Protein AF-A0A5N7CQG1-F1 (afdb_monomer_lite)

Foldseek 3Di:
DDDPPPPDPPPADWDWDDQPPDIDIDHPVVVVVVNVVSVVVVVVVVVVVVVVVVVVVLVLLLLQLLLLLLLLCCVPVVDHDPVSVVSNVVNPDDDQWAQLLSNLVCVPPVVDDPQVSSCQQQVDGSVCPPPVDDPVVSRVLSGVSNRQSSDPDNPDDPVSVVVVNVVSVVSVVVD

Radius of gyration: 30.08 Å; chains: 1; bounding box: 87×37×78 Å

Sequence (175 aa):
MKRKLSSTLPGEPLQTIHIGADIVVGNDKGLALSQTASEASEILRELRQLREQRENLNRYEKIARERFLLTYKRDKLHNASDNECRMIERANIKVHGGGALADAELYDDYGRRDYDIFKKLYGLNPKDIGKNIRCYDTIDILNQHATHVAADSRDYTPKFEKLLQKFLEKIEAAK

Structure (mmCIF, N/CA/C/O backbone):
data_AF-A0A5N7CQG1-F1
#
_entry.id   AF-A0A5N7CQG1-F1
#
loop_
_atom_site.group_PDB
_atom_site.id
_atom_site.type_symbol
_atom_site.label_atom_id
_atom_site.label_alt_id
_atom_site.label_comp_id
_atom_site.label_asym_id
_atom_site.label_entity_id
_atom_site.label_seq_id
_atom_site.pdbx_PDB_ins_code
_atom_site.Cartn_x
_atom_site.Cartn_y
_atom_site.Cartn_z
_atom_site.occupancy
_atom_site.B_iso_or_equiv
_atom_site.auth_seq_id
_atom_site.auth_comp_id
_atom_site.auth_asym_id
_atom_site.auth_atom_id
_atom_site.pdbx_PDB_model_num
ATOM 1 N N . MET A 1 1 ? -67.920 8.140 58.560 1.00 39.06 1 MET A N 1
ATOM 2 C CA . MET A 1 1 ? -66.894 7.246 57.974 1.00 39.06 1 MET A CA 1
ATOM 3 C C . MET A 1 1 ? -65.963 8.058 57.079 1.00 39.06 1 MET A C 1
ATOM 5 O O . MET A 1 1 ? -66.351 8.404 55.973 1.00 39.06 1 MET A O 1
ATOM 9 N N . LYS A 1 2 ? -64.762 8.416 57.553 1.00 38.03 2 LYS A N 1
ATOM 10 C CA . LYS A 1 2 ? -63.731 9.048 56.713 1.00 38.03 2 LYS A CA 1
ATOM 11 C C . LYS A 1 2 ? -62.852 7.936 56.133 1.00 38.03 2 LYS A C 1
ATOM 13 O O . LYS A 1 2 ? -62.148 7.274 56.890 1.00 38.03 2 LYS A O 1
ATOM 18 N N . ARG A 1 3 ? -62.920 7.6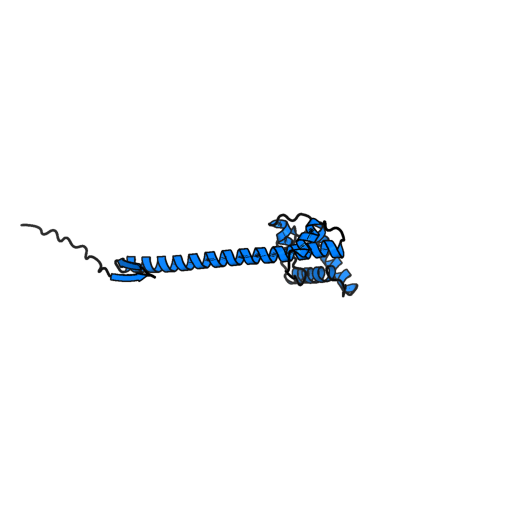93 54.819 1.00 40.59 3 ARG A N 1
ATOM 19 C CA . ARG A 1 3 ? -61.962 6.814 54.128 1.00 40.59 3 ARG A CA 1
ATOM 20 C C . ARG A 1 3 ? -60.620 7.545 54.092 1.00 40.59 3 ARG A C 1
ATOM 22 O O . ARG A 1 3 ? -60.514 8.589 53.455 1.00 40.59 3 ARG A O 1
ATOM 29 N N . LYS A 1 4 ? -59.619 7.024 54.805 1.00 40.78 4 LYS A N 1
ATOM 30 C CA . LYS A 1 4 ? -58.221 7.422 54.613 1.00 40.78 4 LYS A CA 1
ATOM 31 C C . LYS A 1 4 ? -57.813 6.964 53.213 1.00 40.78 4 LYS A C 1
ATOM 33 O O . LYS A 1 4 ? -57.748 5.766 52.956 1.00 40.78 4 LYS A O 1
ATOM 38 N N . LEU A 1 5 ? -57.567 7.918 52.320 1.00 45.41 5 LEU A N 1
ATOM 39 C CA . LEU A 1 5 ? -56.771 7.683 51.122 1.00 45.41 5 LEU A CA 1
ATOM 40 C C . LEU A 1 5 ? -55.357 7.345 51.604 1.00 45.41 5 LEU A C 1
ATOM 42 O O . LEU A 1 5 ? -54.642 8.211 52.100 1.00 45.41 5 LEU A O 1
ATOM 46 N N . SER A 1 6 ? -55.006 6.061 51.544 1.00 46.09 6 SER A N 1
ATOM 47 C CA . SER A 1 6 ? -53.648 5.567 51.761 1.00 46.09 6 SER A CA 1
ATOM 48 C C . SER A 1 6 ? -52.790 6.002 50.578 1.00 46.09 6 SER A C 1
ATOM 50 O O . SER A 1 6 ? -52.642 5.279 49.596 1.00 46.09 6 SER A O 1
ATOM 52 N N . SER A 1 7 ? -52.282 7.226 50.647 1.00 62.28 7 SER A N 1
ATOM 53 C CA . SER A 1 7 ? -51.247 7.734 49.760 1.00 62.28 7 SER A CA 1
ATOM 54 C C . SER A 1 7 ? -49.907 7.127 50.161 1.00 62.28 7 SER A C 1
ATOM 56 O O . SER A 1 7 ? -49.223 7.684 51.012 1.00 62.28 7 SER A O 1
ATOM 58 N N . THR A 1 8 ? -49.536 6.003 49.560 1.00 45.00 8 THR A N 1
ATOM 59 C CA . THR A 1 8 ? -48.137 5.562 49.511 1.00 45.00 8 THR A CA 1
ATOM 60 C C . THR A 1 8 ? -48.015 4.453 48.476 1.00 45.00 8 THR A C 1
ATOM 62 O O . THR A 1 8 ? -48.202 3.276 48.768 1.00 45.00 8 THR A O 1
ATOM 65 N N . LEU A 1 9 ? -47.666 4.823 47.242 1.00 47.97 9 LEU A N 1
ATOM 66 C CA . LEU A 1 9 ? -46.728 3.971 46.516 1.00 47.97 9 LEU A CA 1
ATOM 67 C C . LEU A 1 9 ? -45.467 3.933 47.398 1.00 47.97 9 LEU A C 1
ATOM 69 O O . LEU A 1 9 ? -45.024 5.014 47.801 1.00 47.97 9 LEU A O 1
ATOM 73 N N . PRO A 1 10 ? -44.936 2.762 47.789 1.00 53.91 10 PRO A N 1
ATOM 74 C CA . PRO A 1 10 ? -43.686 2.717 48.532 1.00 53.91 10 PRO A CA 1
ATOM 75 C C . PRO A 1 10 ? -42.636 3.396 47.654 1.00 53.91 10 PRO A C 1
ATOM 77 O O . PRO A 1 10 ? -42.350 2.918 46.559 1.00 53.91 10 PRO A O 1
ATOM 80 N N . GLY A 1 11 ? -42.139 4.558 48.081 1.00 63.19 11 GLY A N 1
ATOM 81 C CA . GLY A 1 11 ? -41.026 5.197 47.396 1.00 63.19 11 GLY A CA 1
ATOM 82 C C . GLY A 1 11 ? -39.832 4.264 47.516 1.00 63.19 11 GLY A C 1
ATOM 83 O O . GLY A 1 11 ? -39.444 3.929 48.636 1.00 63.19 11 GLY A O 1
ATOM 84 N N . GLU A 1 12 ? -39.301 3.793 46.387 1.00 71.00 12 GLU A N 1
ATOM 85 C CA . GLU A 1 12 ? -38.044 3.049 46.392 1.00 71.00 12 GLU A CA 1
ATOM 86 C C . GLU A 1 12 ? -36.979 3.902 47.105 1.00 71.00 12 GLU A C 1
ATOM 88 O O . GLU A 1 12 ? -36.925 5.118 46.879 1.00 71.00 12 GLU A O 1
ATOM 93 N N . PRO A 1 13 ? -36.176 3.307 48.006 1.00 77.81 13 PRO A N 1
ATOM 94 C CA . PRO A 1 13 ? -35.173 4.052 48.745 1.00 77.81 13 PRO A CA 1
ATOM 95 C C . PRO A 1 13 ? -34.187 4.684 47.762 1.00 77.81 13 PRO A C 1
ATOM 97 O O . PRO A 1 13 ? -33.647 4.017 46.881 1.00 77.81 13 PRO A O 1
ATOM 100 N N . LEU A 1 14 ? -33.973 5.990 47.910 1.00 83.06 14 LEU A N 1
ATOM 101 C CA . LEU A 1 14 ? -32.957 6.700 47.149 1.00 83.06 14 LEU A CA 1
ATOM 102 C C . LEU A 1 14 ? -31.590 6.390 47.753 1.00 83.06 14 LEU A C 1
ATOM 104 O O . LEU A 1 14 ? -31.407 6.483 48.968 1.00 83.06 14 LEU A O 1
ATOM 108 N N . GLN A 1 15 ? -30.639 6.052 46.895 1.00 87.31 15 GLN A N 1
ATOM 109 C CA . GLN A 1 15 ? -29.242 5.866 47.256 1.00 87.31 15 GLN A CA 1
ATOM 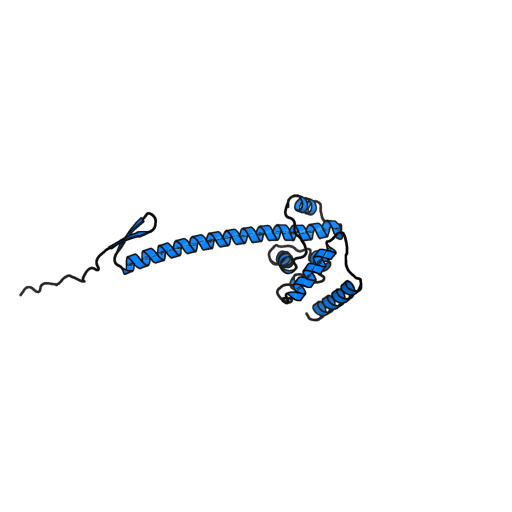110 C C . GLN A 1 15 ? -28.379 6.884 46.518 1.00 87.31 15 GLN A C 1
ATOM 112 O O . GLN A 1 15 ? -28.818 7.520 45.556 1.00 87.31 15 GLN A O 1
ATOM 117 N N . THR A 1 16 ? -27.142 7.017 46.976 1.00 87.88 16 THR A N 1
ATOM 118 C CA . THR A 1 16 ? -26.167 7.950 46.424 1.00 87.88 16 THR A CA 1
ATOM 119 C C . THR A 1 16 ? -24.937 7.180 45.979 1.00 87.88 16 THR A C 1
ATOM 121 O O . THR A 1 16 ? -24.407 6.375 46.743 1.00 87.88 16 THR A O 1
ATOM 124 N N . ILE A 1 17 ? -24.461 7.452 44.768 1.00 87.88 17 ILE A N 1
ATOM 125 C CA . ILE A 1 17 ? -23.213 6.896 44.236 1.00 87.88 17 ILE A CA 1
ATOM 126 C C . ILE A 1 17 ? -22.343 8.008 43.657 1.00 87.88 17 ILE A C 1
ATOM 128 O O . ILE A 1 17 ? -22.832 9.080 43.296 1.00 87.88 17 ILE A O 1
ATOM 132 N N . HIS A 1 18 ? -21.055 7.715 43.521 1.00 88.12 18 HIS A N 1
ATOM 133 C CA . HIS A 1 18 ? -20.116 8.554 42.791 1.00 88.12 18 HIS A CA 1
ATOM 134 C C . HIS A 1 18 ? -19.926 8.010 41.377 1.00 88.12 18 HIS A C 1
ATOM 136 O O . HIS A 1 18 ? -19.702 6.812 41.200 1.00 88.12 18 HIS A O 1
ATOM 142 N N . ILE A 1 19 ? -19.998 8.893 40.385 1.00 84.62 19 ILE A N 1
ATOM 143 C CA . ILE A 1 19 ? -19.689 8.595 38.987 1.00 84.62 19 ILE A CA 1
ATOM 144 C C . ILE A 1 19 ? -18.681 9.642 38.517 1.00 84.62 19 ILE A C 1
ATOM 146 O O . ILE A 1 19 ? -19.023 10.804 38.305 1.00 84.62 19 ILE A O 1
ATOM 150 N N . GLY A 1 20 ? -17.413 9.245 38.407 1.00 81.88 20 GLY A N 1
ATOM 151 C CA . GLY A 1 20 ? -16.323 10.188 38.158 1.00 81.88 20 GLY A CA 1
ATOM 152 C C . GLY A 1 20 ? -16.229 11.240 39.270 1.00 81.88 20 GLY A C 1
ATOM 153 O O . GLY A 1 20 ? -16.031 10.898 40.436 1.00 81.88 20 GLY A O 1
ATOM 154 N N . ALA A 1 21 ? -16.365 12.518 38.906 1.00 86.19 21 ALA A N 1
ATOM 155 C CA . ALA A 1 21 ? -16.375 13.639 39.851 1.00 86.19 21 ALA A CA 1
ATOM 156 C C . ALA A 1 21 ? -17.776 13.975 40.398 1.00 86.19 21 ALA A C 1
ATOM 158 O O . ALA A 1 21 ? -17.886 14.753 41.347 1.00 86.19 21 ALA A O 1
ATOM 159 N N . ASP A 1 22 ? -18.831 13.389 39.828 1.00 88.25 22 ASP A N 1
ATOM 160 C CA . ASP A 1 22 ? -20.212 13.743 40.140 1.00 88.25 22 ASP A CA 1
ATOM 161 C C . ASP A 1 22 ? -20.825 12.806 41.187 1.00 88.25 22 ASP A C 1
ATOM 163 O O . ASP A 1 22 ? -20.490 11.621 41.291 1.00 88.25 22 ASP A O 1
ATOM 167 N N . ILE A 1 23 ? -21.762 13.353 41.965 1.00 90.62 23 ILE A N 1
ATOM 168 C CA . ILE A 1 23 ? -22.585 12.610 42.923 1.00 90.62 23 ILE A CA 1
ATOM 169 C C . ILE A 1 23 ? -23.985 12.475 42.336 1.00 90.62 23 ILE A C 1
ATOM 171 O O . ILE A 1 23 ? -24.654 13.477 42.080 1.00 90.62 23 ILE A O 1
ATOM 175 N N . VAL A 1 24 ? -24.444 11.238 42.158 1.00 88.75 24 VAL A N 1
ATOM 176 C CA . VAL A 1 24 ? -25.762 10.936 41.591 1.00 88.75 24 VAL A CA 1
ATOM 177 C C . VAL A 1 24 ? -26.636 10.282 42.654 1.00 88.75 24 VAL A C 1
ATOM 179 O O . VAL A 1 24 ? -26.197 9.366 43.349 1.00 88.75 24 VAL A O 1
ATOM 182 N N . VAL A 1 25 ? -27.878 10.759 42.775 1.00 90.75 25 VAL A N 1
ATOM 183 C CA . VAL A 1 25 ? -28.879 10.254 43.724 1.00 90.75 25 VAL A CA 1
ATOM 184 C C . VAL A 1 25 ? -30.068 9.696 42.949 1.00 90.75 25 VAL A C 1
ATOM 186 O O . VAL A 1 25 ? -30.605 10.368 42.070 1.00 90.75 25 VAL A O 1
ATOM 189 N N . GLY A 1 26 ? -30.501 8.480 43.271 1.00 89.31 26 GLY A N 1
ATOM 190 C CA . GLY A 1 26 ? -31.579 7.806 42.548 1.00 89.31 26 GLY A CA 1
ATOM 191 C C . GLY A 1 26 ? -31.978 6.481 43.186 1.00 89.31 26 GLY A C 1
ATOM 192 O O . GLY A 1 26 ? -31.365 6.038 44.150 1.00 89.31 26 GLY A O 1
ATOM 193 N N . ASN A 1 27 ? -33.017 5.843 42.652 1.00 90.31 27 ASN A N 1
ATOM 194 C CA . ASN A 1 27 ? -33.312 4.445 42.965 1.00 90.31 27 ASN A CA 1
ATOM 195 C C . ASN A 1 27 ? -32.346 3.510 42.217 1.00 90.31 27 ASN A C 1
ATOM 197 O O . ASN A 1 27 ? -31.686 3.923 41.264 1.00 90.31 27 ASN A O 1
ATOM 201 N N . ASP A 1 28 ? -32.305 2.235 42.596 1.00 86.62 28 ASP A N 1
ATOM 202 C CA . ASP A 1 28 ? -31.348 1.251 42.067 1.00 86.62 28 ASP A CA 1
ATOM 203 C C . ASP A 1 28 ? -31.316 1.200 40.533 1.00 86.62 28 ASP A C 1
ATOM 205 O O . ASP A 1 28 ? -30.249 1.151 39.923 1.00 86.62 28 ASP A O 1
ATOM 209 N N . LYS A 1 29 ? -32.488 1.281 39.889 1.00 87.38 29 LYS A N 1
ATOM 210 C CA . LYS A 1 29 ? -32.599 1.294 38.422 1.00 87.38 29 LYS A CA 1
ATOM 211 C C . LYS A 1 29 ? -32.002 2.557 37.808 1.00 87.38 29 LYS A C 1
ATOM 213 O O . LYS A 1 29 ? -31.276 2.459 36.823 1.00 87.38 29 LYS A O 1
ATOM 218 N N . GLY A 1 30 ? -32.316 3.730 38.358 1.00 87.25 30 GLY A N 1
ATOM 219 C CA . GLY A 1 30 ? -31.780 5.005 37.884 1.00 87.25 30 GLY A CA 1
ATOM 220 C C . GLY A 1 30 ? -30.267 5.088 38.069 1.00 87.25 30 GLY A C 1
ATOM 221 O O . GLY A 1 30 ? -29.564 5.512 37.159 1.00 87.25 30 GLY A O 1
ATOM 222 N N . LEU A 1 31 ? -29.764 4.599 39.203 1.00 89.81 31 LEU A N 1
ATOM 223 C CA . LEU A 1 31 ? -28.336 4.556 39.508 1.00 89.81 31 LEU A CA 1
ATOM 224 C C . LEU A 1 31 ? -27.570 3.607 38.582 1.00 89.81 31 LEU A C 1
ATOM 226 O O . LEU A 1 31 ? -26.545 4.003 38.029 1.00 89.81 31 LEU A O 1
ATOM 230 N N . ALA A 1 32 ? -28.096 2.401 38.346 1.00 88.69 32 ALA A N 1
ATOM 231 C CA . ALA A 1 32 ? -27.519 1.462 37.387 1.00 88.69 32 ALA A CA 1
ATOM 232 C C . ALA A 1 32 ? -27.493 2.051 35.966 1.00 88.69 32 ALA A C 1
ATOM 234 O O . ALA A 1 32 ? -26.478 1.971 35.279 1.00 88.69 32 ALA A O 1
ATOM 235 N N . LEU A 1 33 ? -28.576 2.716 35.544 1.00 91.12 33 LEU A N 1
ATOM 236 C CA . LEU A 1 33 ? -28.626 3.416 34.257 1.00 91.12 33 LEU A CA 1
ATOM 237 C C . LEU A 1 33 ? -27.581 4.534 34.166 1.00 91.12 33 LEU A C 1
ATOM 239 O O . LEU A 1 33 ? -26.919 4.656 33.136 1.00 91.12 33 LEU A O 1
ATOM 243 N N . SER A 1 34 ? -27.405 5.333 35.221 1.00 89.56 34 SER A N 1
ATOM 244 C CA . SER A 1 34 ? -26.387 6.388 35.261 1.00 89.56 34 SER A CA 1
ATOM 245 C C . SER A 1 34 ? -24.966 5.825 35.176 1.00 89.56 34 SER A C 1
ATOM 247 O O . SER A 1 34 ? -24.149 6.377 34.440 1.00 89.56 34 SER A O 1
ATOM 249 N N . GLN A 1 35 ? -24.676 4.711 35.857 1.00 90.25 35 GLN A N 1
ATOM 250 C CA . GLN A 1 35 ? -23.383 4.021 35.755 1.00 90.25 35 GLN A CA 1
ATOM 251 C C . GLN A 1 35 ? -23.134 3.511 34.335 1.00 90.25 35 GLN A C 1
ATOM 253 O O . GLN A 1 35 ? -22.124 3.863 33.730 1.00 90.25 35 GLN A O 1
ATOM 258 N N . THR A 1 36 ? -24.090 2.779 33.755 1.00 93.75 36 THR A N 1
ATOM 259 C CA . THR A 1 36 ? -23.977 2.285 32.374 1.00 93.75 36 THR A CA 1
ATOM 260 C C . THR A 1 36 ? -23.816 3.426 31.367 1.00 93.75 36 THR A C 1
ATOM 262 O O . THR A 1 36 ? -23.048 3.307 30.416 1.00 93.75 36 THR A O 1
ATOM 265 N N . ALA A 1 37 ? -24.510 4.551 31.557 1.00 92.25 37 ALA A N 1
ATOM 266 C CA . ALA A 1 37 ? -24.372 5.716 30.686 1.00 92.25 37 ALA A CA 1
ATOM 267 C C . ALA A 1 37 ? -22.975 6.354 30.787 1.00 92.25 37 ALA A C 1
ATOM 269 O O . ALA A 1 37 ? -22.428 6.801 29.773 1.00 92.25 37 ALA A O 1
ATOM 270 N N . SER A 1 38 ? -22.387 6.369 31.987 1.00 92.62 38 SER A N 1
ATOM 271 C CA . SER A 1 38 ? -21.010 6.820 32.206 1.00 92.62 38 SER A CA 1
ATOM 272 C C . SER A 1 38 ? -20.009 5.916 31.495 1.00 92.62 38 SER A C 1
ATOM 274 O O . SER A 1 38 ? -19.225 6.394 30.676 1.00 92.62 38 SER A O 1
ATOM 276 N N . GLU A 1 39 ? -20.094 4.605 31.722 1.00 94.19 39 GLU A N 1
ATOM 277 C CA . GLU A 1 39 ? -19.238 3.605 31.073 1.00 94.19 39 GLU A CA 1
ATOM 278 C C . GLU A 1 39 ? -19.353 3.674 29.542 1.00 94.19 39 GLU A C 1
ATOM 280 O O . GLU A 1 39 ? -18.351 3.716 28.828 1.00 94.19 39 GLU A O 1
ATOM 285 N N . ALA A 1 40 ? -20.577 3.773 29.012 1.00 96.00 40 ALA A N 1
ATOM 286 C CA . ALA A 1 40 ? -20.802 3.915 27.576 1.00 96.00 40 ALA A CA 1
ATOM 287 C C . ALA A 1 40 ? -20.163 5.195 27.013 1.00 96.00 40 ALA A C 1
ATOM 289 O O . ALA A 1 40 ? -19.631 5.186 25.901 1.00 96.00 40 ALA A O 1
ATOM 290 N N . SER A 1 41 ? -20.186 6.294 27.770 1.00 95.25 41 SER A N 1
ATOM 291 C CA . SER A 1 41 ? -19.568 7.560 27.363 1.00 95.25 41 SER A CA 1
ATOM 292 C C . SER A 1 41 ? -18.042 7.462 27.319 1.00 95.25 41 SER A C 1
ATOM 294 O O . SER A 1 41 ? -17.421 7.967 26.379 1.00 95.25 41 SER A O 1
ATOM 296 N N . GLU A 1 42 ? -17.437 6.767 28.283 1.00 95.19 42 GLU A N 1
ATOM 297 C CA . GLU A 1 42 ? -15.999 6.488 28.299 1.00 95.19 42 GLU A CA 1
ATOM 298 C C . GLU A 1 42 ? -15.582 5.608 27.116 1.00 95.19 42 GLU A C 1
ATOM 300 O O . GLU A 1 42 ? -14.678 5.984 26.366 1.00 95.19 42 GLU A O 1
ATOM 305 N N . ILE A 1 43 ? -16.310 4.516 26.863 1.00 96.69 43 ILE A N 1
ATOM 306 C CA . ILE A 1 43 ? -16.076 3.635 25.708 1.00 96.69 43 ILE A CA 1
ATOM 307 C C . ILE A 1 43 ? -16.184 4.422 24.396 1.00 96.69 43 ILE A C 1
ATOM 309 O O . ILE A 1 43 ? -15.334 4.304 23.512 1.00 96.69 43 ILE A O 1
ATOM 313 N N . LEU A 1 44 ? -17.210 5.266 24.243 1.00 97.06 44 LEU A N 1
ATOM 314 C CA . LEU A 1 44 ? -17.375 6.085 23.040 1.00 97.06 44 LEU A CA 1
ATOM 315 C C . LEU A 1 44 ? -16.221 7.075 22.847 1.00 97.06 44 LEU A C 1
ATOM 317 O O . LEU A 1 44 ? -15.821 7.320 21.704 1.00 97.06 44 LEU A O 1
ATOM 321 N N . ARG A 1 45 ? -15.681 7.645 23.930 1.00 96.56 45 ARG A N 1
ATOM 322 C CA . ARG A 1 45 ? -14.505 8.524 23.876 1.00 96.56 45 ARG A CA 1
ATOM 323 C C . ARG A 1 45 ? -13.283 7.760 23.372 1.00 96.56 45 ARG A C 1
ATOM 325 O O . ARG A 1 45 ? -12.616 8.240 22.456 1.00 96.56 45 ARG A O 1
ATOM 332 N N . GLU A 1 46 ? -13.022 6.574 23.912 1.00 97.31 46 GLU A N 1
ATOM 333 C CA . GLU A 1 46 ? -11.902 5.729 23.481 1.00 97.31 46 GLU A CA 1
ATOM 334 C C . GLU A 1 46 ? -12.037 5.300 22.018 1.00 97.31 46 GLU A C 1
ATOM 336 O O . GLU A 1 46 ? -11.092 5.437 21.240 1.00 97.31 46 GLU A O 1
ATOM 341 N N . LEU A 1 47 ? -13.233 4.888 21.588 1.00 97.00 47 LEU A N 1
ATOM 342 C CA . LEU A 1 47 ? -13.488 4.537 20.189 1.00 97.00 47 LEU A CA 1
ATOM 343 C C . LEU A 1 47 ? -13.228 5.708 19.231 1.00 97.00 47 LEU A C 1
ATOM 345 O O . LEU A 1 47 ? -12.746 5.487 18.119 1.00 97.00 47 LEU A O 1
ATOM 349 N N . ARG A 1 48 ? -13.527 6.952 19.630 1.00 96.81 48 ARG A N 1
ATOM 350 C CA . ARG A 1 48 ? -13.199 8.140 18.820 1.00 96.81 48 ARG A CA 1
ATOM 351 C C . ARG A 1 48 ? -11.691 8.345 18.714 1.00 96.81 48 ARG A C 1
ATOM 353 O O . ARG A 1 48 ? -11.204 8.558 17.607 1.00 96.81 48 ARG A O 1
ATOM 360 N N . GLN A 1 49 ? -10.969 8.226 19.827 1.00 96.19 49 GLN A N 1
ATOM 361 C CA . GLN A 1 49 ? -9.510 8.370 19.850 1.00 96.19 49 GLN A CA 1
ATOM 362 C C . GLN A 1 49 ? -8.828 7.306 18.984 1.00 96.19 49 GLN A C 1
ATOM 364 O O . GLN A 1 49 ? -7.982 7.635 18.156 1.00 96.19 49 GLN A O 1
ATOM 369 N N . LEU A 1 50 ? -9.251 6.044 19.098 1.00 95.31 50 LEU A N 1
ATOM 370 C CA . LEU A 1 50 ? -8.722 4.948 18.283 1.00 95.31 50 LEU A CA 1
ATOM 371 C C . LEU A 1 50 ? -9.006 5.146 16.789 1.00 95.31 50 LEU A C 1
ATOM 373 O O . LEU A 1 50 ? -8.147 4.863 15.954 1.00 95.31 50 LEU A O 1
ATOM 377 N N . ARG A 1 51 ? -10.192 5.657 16.431 1.00 94.88 51 ARG A N 1
ATOM 378 C CA . ARG A 1 51 ? -10.510 5.997 15.035 1.00 94.88 51 ARG A CA 1
ATOM 379 C C . ARG A 1 51 ? -9.585 7.084 14.504 1.00 94.88 51 ARG A C 1
ATOM 381 O O . ARG A 1 51 ? -9.026 6.906 13.431 1.00 94.88 51 ARG A O 1
ATOM 388 N N . GLU A 1 52 ? -9.385 8.166 15.250 1.00 94.19 52 GLU A N 1
ATOM 389 C CA . GLU A 1 52 ? -8.488 9.253 14.846 1.00 94.19 52 GLU A CA 1
ATOM 390 C C . GLU A 1 52 ? -7.035 8.777 14.699 1.00 94.19 52 GLU A C 1
ATOM 392 O O . GLU A 1 52 ? -6.378 9.074 13.702 1.00 94.19 52 GLU A O 1
ATOM 397 N N . GLN A 1 53 ? -6.544 7.974 15.647 1.00 91.94 53 GLN A N 1
ATOM 398 C CA . GLN A 1 53 ? -5.220 7.355 15.556 1.00 91.94 53 GLN A CA 1
ATOM 399 C C . GLN A 1 53 ? -5.083 6.493 14.299 1.00 91.94 53 GLN A C 1
ATOM 401 O O . GLN A 1 53 ? -4.086 6.602 13.586 1.00 91.94 53 GLN A O 1
ATOM 406 N N . ARG A 1 54 ? -6.096 5.677 13.993 1.00 92.38 54 ARG A N 1
ATOM 407 C CA . ARG A 1 54 ? -6.119 4.851 12.783 1.00 92.38 54 ARG A CA 1
ATOM 408 C C . ARG A 1 54 ? -6.109 5.696 11.509 1.00 92.38 54 ARG A C 1
ATOM 410 O O . ARG A 1 54 ? -5.338 5.395 10.607 1.00 92.38 54 ARG A O 1
ATOM 417 N N . GLU A 1 55 ? -6.913 6.756 11.427 1.00 89.12 55 GLU A N 1
ATOM 418 C CA . GLU A 1 55 ? -6.915 7.645 10.254 1.00 89.12 55 GLU A CA 1
ATOM 419 C C . GLU A 1 55 ? -5.556 8.340 10.060 1.00 89.12 55 GLU A C 1
ATOM 421 O O . GLU A 1 55 ? -5.060 8.455 8.937 1.00 89.12 55 GLU A O 1
ATOM 426 N N . ASN A 1 56 ? -4.900 8.741 11.152 1.00 87.00 56 ASN A N 1
ATOM 427 C CA . ASN A 1 56 ? -3.558 9.319 11.100 1.00 87.00 56 ASN A CA 1
ATOM 428 C C . ASN A 1 56 ? -2.503 8.310 10.620 1.00 87.00 56 ASN A C 1
ATOM 430 O O . ASN A 1 56 ? -1.658 8.662 9.791 1.00 87.00 56 ASN A O 1
ATOM 434 N N . LEU A 1 57 ? -2.566 7.061 11.096 1.00 85.88 57 LEU A N 1
ATOM 435 C CA . LEU A 1 57 ? -1.702 5.974 10.625 1.00 85.88 57 LEU A CA 1
ATOM 436 C C . LEU A 1 57 ? -1.920 5.699 9.134 1.00 85.88 57 LEU A C 1
ATOM 438 O O . LEU A 1 57 ? -0.948 5.680 8.378 1.00 85.88 57 LEU A O 1
ATOM 442 N N . ASN A 1 58 ? -3.179 5.597 8.700 1.00 88.19 58 ASN A N 1
ATOM 443 C CA . ASN A 1 58 ? -3.534 5.418 7.293 1.00 88.19 58 ASN A CA 1
ATOM 444 C C . ASN A 1 58 ? -2.947 6.544 6.436 1.00 88.19 58 ASN A C 1
ATOM 446 O O . ASN A 1 58 ? -2.302 6.287 5.422 1.00 88.19 58 ASN A O 1
ATOM 450 N N . ARG A 1 59 ? -3.095 7.807 6.857 1.00 87.25 59 ARG A N 1
ATOM 451 C CA . ARG A 1 59 ? -2.531 8.955 6.133 1.00 87.25 59 ARG A CA 1
ATOM 452 C C . ARG A 1 59 ? -1.010 8.866 6.006 1.00 87.25 59 ARG A C 1
ATOM 454 O O . ARG A 1 59 ? -0.471 9.160 4.939 1.00 87.25 59 ARG A O 1
ATOM 461 N N . TYR A 1 60 ? -0.321 8.476 7.076 1.00 87.38 60 TYR A N 1
ATOM 462 C CA . TYR A 1 60 ? 1.132 8.323 7.070 1.00 87.38 60 TYR A CA 1
ATOM 463 C C . TYR A 1 60 ? 1.577 7.214 6.111 1.00 87.38 60 TYR A C 1
ATOM 465 O O . TYR A 1 60 ? 2.490 7.417 5.308 1.00 87.38 60 TYR A O 1
ATOM 473 N N . GLU A 1 61 ? 0.883 6.075 6.134 1.00 88.38 61 GLU A N 1
ATOM 474 C CA . GLU A 1 61 ? 1.116 4.970 5.208 1.00 88.38 61 GLU A CA 1
ATOM 475 C C . GLU A 1 61 ? 0.929 5.415 3.753 1.00 88.38 61 GLU A C 1
ATOM 477 O O . GLU A 1 61 ? 1.806 5.172 2.923 1.00 88.38 61 GLU A O 1
ATOM 482 N N . LYS A 1 62 ? -0.148 6.146 3.435 1.00 90.00 62 LYS A N 1
ATOM 483 C CA . LYS A 1 62 ? -0.393 6.641 2.070 1.00 90.00 62 LYS A CA 1
ATOM 484 C C . LYS A 1 62 ? 0.692 7.578 1.567 1.00 90.00 62 LYS A C 1
ATOM 486 O O . LYS A 1 62 ? 1.116 7.435 0.426 1.00 90.00 62 LYS A O 1
ATOM 491 N N . ILE A 1 63 ? 1.200 8.477 2.408 1.00 89.94 63 ILE A N 1
ATOM 492 C CA . ILE A 1 63 ? 2.335 9.340 2.040 1.00 89.94 63 ILE A CA 1
ATOM 493 C C . ILE A 1 63 ? 3.572 8.490 1.723 1.00 89.94 63 ILE A C 1
ATOM 495 O O . ILE A 1 63 ? 4.285 8.760 0.755 1.00 89.94 63 ILE A O 1
ATOM 499 N N . ALA A 1 64 ? 3.819 7.446 2.515 1.00 90.69 64 ALA A N 1
ATOM 500 C CA . ALA A 1 64 ? 4.938 6.542 2.300 1.00 90.69 64 ALA A CA 1
ATOM 501 C C . ALA A 1 64 ? 4.798 5.778 0.966 1.00 90.69 64 ALA A C 1
ATOM 503 O O . ALA A 1 64 ? 5.746 5.729 0.177 1.00 90.69 64 ALA A O 1
ATOM 504 N N . ARG A 1 65 ? 3.607 5.234 0.681 1.00 93.69 65 ARG A N 1
ATOM 505 C CA . ARG A 1 65 ? 3.286 4.533 -0.576 1.00 93.69 65 ARG A CA 1
ATOM 506 C C . ARG A 1 65 ? 3.392 5.453 -1.798 1.00 93.69 65 ARG A C 1
ATOM 508 O O . ARG A 1 65 ? 4.041 5.102 -2.781 1.00 93.69 65 ARG A O 1
ATOM 515 N N . GLU A 1 66 ? 2.855 6.669 -1.701 1.00 92.75 66 GLU A N 1
ATOM 516 C CA . GLU A 1 66 ? 2.938 7.693 -2.749 1.00 92.75 66 GLU A CA 1
ATOM 517 C C . GLU A 1 66 ? 4.400 7.994 -3.102 1.00 92.75 66 GLU A C 1
ATOM 519 O O . GLU A 1 66 ? 4.776 8.000 -4.277 1.00 92.75 66 GLU A O 1
ATOM 524 N N . ARG A 1 67 ? 5.246 8.160 -2.076 1.00 92.19 67 ARG A N 1
ATOM 525 C CA . ARG A 1 67 ? 6.687 8.366 -2.238 1.00 92.19 67 ARG A CA 1
ATOM 526 C C . ARG A 1 67 ? 7.357 7.186 -2.935 1.00 92.19 67 ARG A C 1
ATOM 528 O O . ARG A 1 67 ? 8.176 7.417 -3.813 1.00 92.19 67 ARG A O 1
ATOM 535 N N . PHE A 1 68 ? 7.040 5.945 -2.564 1.00 93.75 68 PHE A N 1
ATOM 536 C CA . PHE A 1 68 ? 7.621 4.757 -3.202 1.00 93.75 68 PHE A CA 1
ATOM 537 C C . PHE A 1 68 ? 7.379 4.751 -4.719 1.00 93.75 68 PHE A C 1
ATOM 539 O O . PHE A 1 68 ? 8.327 4.613 -5.494 1.00 93.75 68 PHE A O 1
ATOM 546 N N . LEU A 1 69 ? 6.137 4.998 -5.142 1.00 94.88 69 LEU A N 1
ATOM 547 C CA . LEU A 1 69 ? 5.769 5.083 -6.557 1.00 94.88 69 LEU A CA 1
ATOM 548 C C . LEU A 1 69 ? 6.463 6.250 -7.277 1.00 94.88 69 LEU A C 1
ATOM 550 O O . LEU A 1 69 ? 6.940 6.085 -8.399 1.00 94.88 69 LEU A O 1
ATOM 554 N N . LEU A 1 70 ? 6.560 7.421 -6.638 1.00 94.12 70 LEU A N 1
ATOM 555 C CA . LEU A 1 70 ? 7.256 8.579 -7.212 1.00 94.12 70 LEU A CA 1
ATOM 556 C C . LEU A 1 70 ? 8.770 8.356 -7.328 1.00 94.12 70 LEU A C 1
ATOM 558 O O . LEU A 1 70 ? 9.367 8.745 -8.330 1.00 94.12 70 LEU A O 1
ATOM 562 N N . THR A 1 71 ? 9.386 7.691 -6.352 1.00 93.06 71 THR A N 1
ATOM 563 C CA . THR A 1 71 ? 10.799 7.294 -6.411 1.00 93.06 71 THR A CA 1
ATOM 564 C C . THR A 1 71 ? 11.034 6.333 -7.570 1.00 93.06 71 THR A C 1
ATOM 566 O O . THR A 1 71 ? 11.926 6.573 -8.376 1.00 93.06 71 THR A O 1
ATOM 569 N N . TYR A 1 72 ? 10.190 5.308 -7.732 1.00 94.31 72 TYR A N 1
ATOM 570 C CA . TYR A 1 72 ? 10.254 4.415 -8.893 1.00 94.31 72 TYR A CA 1
ATOM 571 C C . TYR A 1 72 ? 10.126 5.187 -10.216 1.00 94.31 72 TYR A C 1
ATOM 573 O O . TYR A 1 72 ? 10.935 5.014 -11.129 1.00 94.31 72 TYR A O 1
ATOM 581 N N . LYS A 1 73 ? 9.148 6.095 -10.303 1.00 95.31 73 LYS A N 1
ATOM 582 C CA . LYS A 1 73 ? 8.935 6.952 -11.474 1.00 95.31 73 LYS A CA 1
ATOM 583 C C . LYS A 1 73 ? 10.171 7.798 -11.807 1.00 95.31 73 LYS A C 1
ATOM 585 O O . LYS A 1 73 ? 10.575 7.868 -12.965 1.00 95.31 73 LYS A O 1
ATOM 590 N N . ARG A 1 74 ? 10.804 8.409 -10.806 1.00 94.81 74 ARG A N 1
ATOM 591 C CA . ARG A 1 74 ? 12.020 9.218 -10.975 1.00 94.81 74 ARG A CA 1
ATOM 592 C C . ARG A 1 74 ? 13.225 8.363 -11.377 1.00 94.81 74 ARG A C 1
ATOM 594 O O . ARG A 1 74 ? 13.896 8.674 -12.358 1.00 94.81 74 ARG A O 1
ATOM 601 N N . ASP A 1 75 ? 13.475 7.288 -10.636 1.00 93.06 75 ASP A N 1
ATOM 602 C CA . ASP A 1 75 ? 14.739 6.547 -10.695 1.00 93.06 75 ASP A CA 1
ATOM 603 C C . ASP A 1 75 ? 14.764 5.484 -11.791 1.00 93.06 75 ASP A C 1
ATOM 605 O O . ASP A 1 75 ? 15.838 5.148 -12.281 1.00 93.06 75 ASP A O 1
ATOM 609 N N . LYS A 1 76 ? 13.602 4.945 -12.181 1.00 93.31 76 LYS A N 1
ATOM 610 C CA . LYS A 1 76 ? 13.503 3.860 -13.172 1.00 93.31 76 LYS A CA 1
ATOM 611 C C . LYS A 1 76 ? 12.819 4.275 -14.465 1.00 93.31 76 LYS A C 1
ATOM 613 O O . LYS A 1 76 ? 13.123 3.706 -15.509 1.00 93.31 76 LYS A O 1
ATOM 618 N N . LEU A 1 77 ? 11.888 5.230 -14.409 1.00 94.12 77 LEU A N 1
ATOM 619 C CA . LEU A 1 77 ? 11.168 5.710 -15.596 1.00 94.12 77 LEU A CA 1
ATOM 620 C C . LEU A 1 77 ? 11.652 7.079 -16.085 1.00 94.12 77 LEU A C 1
ATOM 622 O O . LEU A 1 77 ? 11.315 7.464 -17.202 1.00 94.12 77 LEU A O 1
ATOM 626 N N . HIS A 1 78 ? 12.440 7.795 -15.275 1.00 93.88 78 HIS A N 1
ATOM 627 C CA . HIS A 1 78 ? 13.061 9.081 -15.606 1.00 93.88 78 HIS A CA 1
ATOM 628 C C . HIS A 1 78 ? 12.083 10.142 -16.139 1.00 93.88 78 HIS A C 1
ATOM 630 O O . HIS A 1 78 ? 12.443 10.966 -16.975 1.00 93.88 78 HIS A O 1
ATOM 636 N N . ASN A 1 79 ? 10.836 10.128 -15.660 1.00 94.19 79 ASN A N 1
ATOM 637 C CA . ASN A 1 79 ? 9.775 11.031 -16.121 1.00 94.19 79 ASN A CA 1
ATOM 638 C C . ASN A 1 79 ? 8.996 11.700 -14.974 1.00 94.19 79 ASN A C 1
ATOM 640 O O . ASN A 1 79 ? 7.854 12.129 -15.159 1.00 94.19 79 ASN A O 1
ATOM 644 N N . ALA A 1 80 ? 9.588 11.767 -13.780 1.00 94.12 80 ALA A N 1
ATOM 645 C CA . ALA A 1 80 ? 9.048 12.554 -12.678 1.00 94.12 80 ALA A CA 1
ATOM 646 C C . ALA A 1 80 ? 9.227 14.058 -12.947 1.00 94.12 80 ALA A C 1
ATOM 648 O O . ALA A 1 80 ? 10.263 14.496 -13.440 1.00 94.12 80 ALA A O 1
ATOM 649 N N . SER A 1 81 ? 8.213 14.845 -12.605 1.00 94.25 81 SER A N 1
ATOM 650 C CA . SER A 1 81 ? 8.240 16.308 -12.645 1.00 94.25 81 SER A CA 1
ATOM 651 C C . SER A 1 81 ? 8.988 16.900 -11.449 1.00 94.25 81 SER A C 1
ATOM 653 O O . SER A 1 81 ? 9.084 16.282 -10.389 1.00 94.25 81 SER A O 1
ATOM 655 N N . ASP A 1 82 ? 9.417 18.159 -11.558 1.00 94.25 82 ASP A N 1
ATOM 656 C CA . ASP A 1 82 ? 10.068 18.876 -10.450 1.00 94.25 82 ASP A CA 1
ATOM 657 C C . ASP A 1 82 ? 9.207 18.926 -9.183 1.00 94.25 82 ASP A C 1
ATOM 659 O O . ASP A 1 82 ? 9.717 18.898 -8.062 1.00 94.25 82 ASP A O 1
ATOM 663 N N . ASN A 1 83 ? 7.882 19.011 -9.343 1.00 92.50 83 ASN A N 1
ATOM 664 C CA . ASN A 1 83 ? 6.972 19.000 -8.206 1.00 92.50 83 ASN A CA 1
ATOM 665 C C . ASN A 1 83 ? 6.977 17.644 -7.492 1.00 92.50 83 ASN A C 1
ATOM 667 O O . ASN A 1 83 ? 7.038 17.598 -6.266 1.00 92.50 83 ASN A O 1
ATOM 671 N N . GLU A 1 84 ? 6.964 16.552 -8.253 1.00 92.94 84 GLU A N 1
ATOM 672 C CA . GLU A 1 84 ? 7.058 15.194 -7.716 1.00 92.94 84 GLU A CA 1
ATOM 673 C C . GLU A 1 84 ? 8.415 14.953 -7.044 1.00 92.94 84 GLU A C 1
ATOM 675 O O . GLU A 1 84 ? 8.461 14.407 -5.944 1.00 92.94 84 GLU A O 1
ATOM 680 N N . CYS A 1 85 ? 9.511 15.449 -7.626 1.00 91.56 85 CYS A N 1
ATOM 681 C CA . CYS A 1 85 ? 10.833 15.408 -6.998 1.00 91.56 85 CYS A CA 1
ATOM 682 C C . CYS A 1 85 ? 10.840 16.112 -5.631 1.00 91.56 85 CYS A C 1
ATOM 684 O O . CYS A 1 85 ? 11.276 15.525 -4.640 1.00 91.56 85 CYS A O 1
ATOM 686 N N . ARG A 1 86 ? 10.249 17.312 -5.532 1.00 89.94 86 ARG A N 1
ATOM 687 C CA . ARG A 1 86 ? 10.092 18.020 -4.246 1.00 89.94 86 ARG A CA 1
ATOM 688 C C . ARG A 1 86 ? 9.229 17.250 -3.243 1.00 89.94 86 ARG A C 1
ATOM 690 O O . ARG A 1 86 ? 9.473 17.327 -2.039 1.00 89.94 86 ARG A O 1
ATOM 697 N N . MET A 1 87 ? 8.209 16.519 -3.700 1.00 87.31 87 MET A N 1
ATOM 698 C CA . MET A 1 87 ? 7.395 15.666 -2.823 1.00 87.31 87 MET A CA 1
ATOM 699 C C . MET A 1 87 ? 8.214 14.504 -2.245 1.00 87.31 87 MET A C 1
ATOM 701 O O . MET A 1 87 ? 8.084 14.210 -1.056 1.00 87.31 87 MET A O 1
ATOM 705 N N . ILE A 1 88 ? 9.092 13.891 -3.047 1.00 88.25 88 ILE A N 1
ATOM 706 C CA . ILE A 1 88 ? 9.979 12.804 -2.602 1.00 88.25 88 ILE A CA 1
ATOM 707 C C . ILE A 1 88 ? 10.945 13.279 -1.506 1.00 88.25 88 ILE A C 1
ATOM 709 O O . ILE A 1 88 ? 11.175 12.545 -0.540 1.00 88.25 88 ILE A O 1
ATOM 713 N N . GLU A 1 89 ? 11.497 14.488 -1.650 1.00 84.88 89 GLU A N 1
ATOM 714 C CA . GLU A 1 89 ? 12.463 15.088 -0.715 1.00 84.88 89 GLU A CA 1
ATOM 715 C C . GLU A 1 89 ? 11.845 15.446 0.641 1.00 84.88 89 GLU A C 1
ATOM 717 O O . GLU A 1 89 ? 12.470 15.254 1.682 1.00 84.88 89 GLU A O 1
ATOM 722 N N . ARG A 1 90 ? 10.600 15.939 0.649 1.00 79.56 90 ARG A N 1
ATOM 723 C CA . ARG A 1 90 ? 9.901 16.342 1.884 1.00 79.56 90 ARG A CA 1
ATOM 724 C C . ARG A 1 90 ? 9.528 15.163 2.780 1.00 79.56 90 ARG A C 1
ATOM 726 O O . ARG A 1 90 ? 9.356 15.336 3.985 1.00 79.56 90 ARG A O 1
ATOM 733 N N . ALA A 1 91 ? 9.366 13.974 2.209 1.00 69.81 91 ALA A N 1
ATOM 734 C CA . ALA A 1 91 ? 8.964 12.788 2.946 1.00 69.81 91 ALA A CA 1
ATOM 735 C C . ALA A 1 91 ? 10.195 12.034 3.480 1.00 69.81 91 ALA A C 1
ATOM 737 O O . ALA A 1 91 ? 10.847 11.295 2.749 1.00 69.81 91 ALA A O 1
ATOM 738 N N . ASN A 1 92 ? 10.487 12.142 4.779 1.00 67.69 92 ASN A N 1
ATOM 739 C CA . ASN A 1 92 ? 11.573 11.390 5.431 1.00 67.69 92 ASN A CA 1
ATOM 740 C C . ASN A 1 92 ? 11.181 9.936 5.794 1.00 67.69 92 ASN A C 1
ATOM 742 O O . ASN A 1 92 ? 11.615 9.393 6.807 1.00 67.69 92 ASN A O 1
ATOM 746 N N . ILE A 1 93 ? 10.299 9.308 5.008 1.00 71.00 93 ILE A N 1
ATOM 747 C CA . ILE A 1 93 ? 9.666 8.023 5.349 1.00 71.00 93 ILE A CA 1
ATOM 748 C C . ILE A 1 93 ? 10.169 6.944 4.402 1.00 71.00 93 ILE A C 1
ATOM 750 O O . ILE A 1 93 ? 9.892 6.991 3.202 1.00 71.00 93 ILE A O 1
ATOM 754 N N . LYS A 1 94 ? 10.928 5.974 4.916 1.00 67.38 94 LYS A N 1
ATOM 755 C CA . LYS A 1 94 ? 11.447 4.860 4.115 1.00 67.38 94 LYS A CA 1
ATOM 756 C C . LYS A 1 94 ? 10.367 3.793 3.935 1.00 67.38 94 LYS A C 1
ATOM 758 O O . LYS A 1 94 ? 9.765 3.349 4.905 1.00 67.38 94 LYS A O 1
ATOM 763 N N . VAL A 1 95 ? 10.166 3.362 2.695 1.00 71.62 95 VAL A N 1
ATOM 764 C CA . VAL A 1 95 ? 9.353 2.190 2.357 1.00 71.62 95 VAL A CA 1
ATOM 765 C C . VAL A 1 95 ? 10.288 1.117 1.829 1.00 71.62 95 VAL A C 1
ATOM 767 O O . VAL A 1 95 ? 11.161 1.404 1.013 1.00 71.62 95 VAL A O 1
ATOM 770 N N . HIS A 1 96 ? 10.137 -0.102 2.340 1.00 70.44 96 HIS A N 1
ATOM 771 C CA . HIS A 1 96 ? 11.081 -1.194 2.096 1.00 70.44 96 HIS A CA 1
ATOM 772 C C . HIS A 1 96 ? 10.777 -2.020 0.837 1.00 70.44 96 HIS A C 1
ATOM 774 O O . HIS A 1 96 ? 11.590 -2.864 0.479 1.00 70.44 96 HIS A O 1
ATOM 780 N N . GLY A 1 97 ? 9.659 -1.769 0.147 1.00 87.75 97 GLY A N 1
ATOM 781 C CA . GLY A 1 97 ? 9.321 -2.490 -1.076 1.00 87.75 97 GLY A CA 1
ATOM 782 C C . GLY A 1 97 ? 7.909 -2.243 -1.600 1.00 87.75 97 GLY A C 1
ATOM 783 O O . GLY A 1 97 ? 7.194 -1.337 -1.157 1.00 87.75 97 GLY A O 1
ATOM 784 N N . GLY A 1 98 ? 7.519 -3.075 -2.560 1.00 93.38 98 GLY A N 1
ATOM 785 C CA . GLY A 1 98 ? 6.183 -3.112 -3.139 1.00 93.38 98 GLY A CA 1
ATOM 786 C C . GLY A 1 98 ? 5.104 -3.456 -2.110 1.00 93.38 98 GLY A C 1
ATOM 787 O O . GLY A 1 98 ? 5.335 -4.187 -1.153 1.00 93.38 98 GLY A O 1
ATOM 788 N N . GLY A 1 99 ? 3.917 -2.904 -2.321 1.00 95.00 99 GLY A N 1
ATOM 789 C CA . GLY A 1 99 ? 2.714 -3.113 -1.529 1.00 95.00 99 GLY A CA 1
ATOM 790 C C . GLY A 1 99 ? 1.499 -2.921 -2.427 1.00 95.00 99 GLY A C 1
ATOM 791 O O . GLY A 1 99 ? 0.863 -1.875 -2.383 1.00 95.00 99 GLY A O 1
ATOM 792 N N . ALA A 1 100 ? 1.199 -3.920 -3.257 1.00 94.94 100 ALA A N 1
ATOM 793 C CA . ALA A 1 100 ? 0.227 -3.855 -4.343 1.00 94.94 100 ALA A CA 1
ATOM 794 C C . ALA A 1 100 ? -1.164 -3.411 -3.872 1.00 94.94 100 ALA A C 1
ATOM 796 O O . ALA A 1 100 ? -1.772 -2.565 -4.517 1.00 94.94 100 ALA A O 1
ATOM 797 N N . LEU A 1 101 ? -1.653 -3.937 -2.740 1.00 93.75 101 LEU A N 1
ATOM 798 C CA . LEU A 1 101 ? -2.944 -3.534 -2.162 1.00 93.75 101 LEU A CA 1
ATOM 799 C C . LEU A 1 101 ? -2.929 -2.060 -1.733 1.00 93.75 101 LEU A C 1
ATOM 801 O O . LEU A 1 101 ? -3.753 -1.272 -2.189 1.00 93.75 101 LEU A O 1
ATOM 805 N N . ALA A 1 102 ? -1.950 -1.675 -0.912 1.00 92.75 102 ALA A N 1
ATOM 806 C CA . ALA A 1 102 ? -1.852 -0.321 -0.374 1.00 92.75 102 ALA A CA 1
ATOM 807 C C . ALA A 1 102 ? -1.601 0.737 -1.465 1.00 92.75 102 ALA A C 1
ATOM 809 O O . ALA A 1 102 ? -2.124 1.849 -1.360 1.00 92.75 102 ALA A O 1
ATOM 810 N N . ASP A 1 103 ? -0.834 0.387 -2.504 1.00 95.31 103 ASP A N 1
ATOM 811 C CA . ASP A 1 103 ? -0.610 1.222 -3.686 1.00 95.31 103 ASP A CA 1
ATOM 812 C C . ASP A 1 103 ? -1.853 1.323 -4.562 1.00 95.31 103 ASP A C 1
ATOM 814 O O . ASP A 1 103 ? -2.143 2.403 -5.065 1.00 95.31 103 ASP A O 1
ATOM 818 N N . ALA A 1 104 ? -2.594 0.227 -4.758 1.00 94.81 104 ALA A N 1
ATOM 819 C CA . ALA A 1 104 ? -3.803 0.239 -5.577 1.00 94.81 104 ALA A CA 1
ATOM 820 C C . ALA A 1 104 ? -4.869 1.168 -4.979 1.00 94.81 104 ALA A C 1
ATOM 822 O O . ALA A 1 104 ? -5.524 1.899 -5.720 1.00 94.81 104 ALA A O 1
ATOM 823 N N . GLU A 1 105 ? -4.974 1.221 -3.649 1.00 93.19 105 GLU A N 1
ATOM 824 C CA . GLU A 1 105 ? -5.867 2.149 -2.943 1.00 93.19 105 GLU A CA 1
ATOM 825 C C . GLU A 1 105 ? -5.573 3.626 -3.261 1.00 93.19 105 GLU A C 1
ATOM 827 O O . GLU A 1 105 ? -6.494 4.443 -3.255 1.00 93.19 105 GLU A O 1
ATOM 832 N N . LEU A 1 106 ? -4.331 3.991 -3.617 1.00 94.25 106 LEU A N 1
ATOM 833 C CA . LEU A 1 106 ? -4.018 5.369 -4.024 1.00 94.25 106 LEU A CA 1
ATOM 834 C C . LEU A 1 106 ? -4.762 5.784 -5.306 1.00 94.25 106 LEU A C 1
ATOM 836 O O . LEU A 1 106 ? -5.069 6.962 -5.507 1.00 94.25 106 LEU A O 1
ATOM 840 N N . TYR A 1 107 ? -5.060 4.812 -6.171 1.00 94.19 107 TYR A N 1
ATOM 841 C CA . TYR A 1 107 ? -5.739 5.015 -7.449 1.00 94.19 107 TYR A CA 1
ATOM 842 C C . TYR A 1 107 ? -7.267 4.990 -7.344 1.00 94.19 107 TYR A C 1
ATOM 844 O O . TYR A 1 107 ? -7.930 5.488 -8.260 1.00 94.19 107 TYR A O 1
ATOM 852 N N . ASP A 1 108 ? -7.818 4.432 -6.264 1.00 87.06 108 ASP A N 1
ATOM 853 C CA . ASP A 1 108 ? -9.260 4.441 -5.993 1.00 87.06 108 ASP A CA 1
ATOM 854 C C . ASP A 1 108 ? -9.618 5.727 -5.230 1.00 87.06 108 ASP A C 1
ATOM 856 O O . ASP A 1 108 ? -10.133 6.685 -5.816 1.00 87.06 108 ASP A O 1
ATOM 860 N N . ASP A 1 109 ? -9.183 5.816 -3.971 1.00 79.94 109 ASP A N 1
ATOM 861 C CA . ASP A 1 109 ? -9.698 6.794 -3.006 1.00 79.94 109 ASP A CA 1
ATOM 862 C C . ASP A 1 109 ? -8.860 8.079 -2.901 1.00 79.94 109 ASP A C 1
ATOM 864 O O . ASP A 1 109 ? -9.355 9.108 -2.442 1.00 79.94 109 ASP A O 1
ATOM 868 N N . TYR A 1 110 ? -7.599 8.060 -3.353 1.00 84.19 110 TYR A N 1
ATOM 869 C CA . TYR A 1 110 ? -6.656 9.180 -3.164 1.00 84.19 110 TYR A CA 1
ATOM 870 C C . TYR A 1 110 ? -6.321 9.946 -4.448 1.00 84.19 110 TYR A C 1
ATOM 872 O O . TYR A 1 110 ? -5.415 10.778 -4.473 1.00 84.19 110 TYR A O 1
ATOM 880 N N . GLY A 1 111 ? -7.086 9.719 -5.517 1.00 86.50 111 GLY A N 1
ATOM 881 C CA . GLY A 1 111 ? -7.074 10.593 -6.690 1.00 86.50 111 GLY A CA 1
ATOM 882 C C . GLY A 1 111 ? -5.880 10.425 -7.629 1.00 86.50 111 GLY A C 1
ATOM 883 O O . GLY A 1 111 ? -5.765 11.197 -8.579 1.00 86.50 111 GLY A O 1
ATOM 884 N N . ARG A 1 112 ? -5.020 9.421 -7.428 1.00 92.69 112 ARG A N 1
ATOM 885 C CA . ARG A 1 112 ? -3.913 9.128 -8.344 1.00 92.69 112 ARG A CA 1
ATOM 886 C C . ARG A 1 112 ? -4.435 8.587 -9.682 1.00 92.69 112 ARG A C 1
ATOM 888 O O . ARG A 1 112 ? -5.391 7.807 -9.713 1.00 92.69 112 ARG A O 1
ATOM 895 N N . ARG A 1 113 ? -3.855 9.030 -10.806 1.00 92.88 113 ARG A N 1
ATOM 896 C CA . ARG A 1 113 ? -4.359 8.735 -12.171 1.00 92.88 113 ARG A CA 1
ATOM 897 C C . ARG A 1 113 ? -3.293 8.271 -13.168 1.00 92.88 113 ARG A C 1
ATOM 899 O O . ARG A 1 113 ? -3.634 7.936 -14.298 1.00 92.88 113 ARG A O 1
ATOM 906 N N . ASP A 1 114 ? -2.028 8.208 -12.775 1.00 94.06 114 ASP A N 1
ATOM 907 C CA . ASP A 1 114 ? -0.916 7.697 -13.589 1.00 94.06 114 ASP A CA 1
ATOM 908 C C . ASP A 1 114 ? -0.868 6.152 -13.558 1.00 94.06 114 ASP A C 1
ATOM 910 O O . ASP A 1 114 ? 0.083 5.531 -13.086 1.00 94.06 114 ASP A O 1
ATOM 914 N N . TYR A 1 11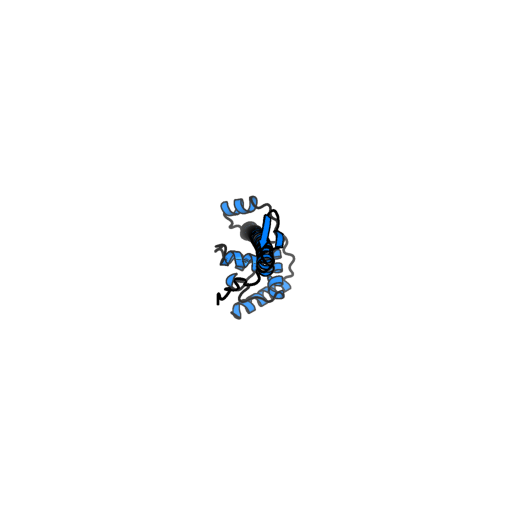5 ? -1.957 5.510 -14.007 1.00 95.00 115 TYR A N 1
ATOM 915 C CA . TYR A 1 115 ? -2.171 4.053 -13.921 1.00 95.00 115 TYR A CA 1
ATOM 916 C C . TYR A 1 115 ? -1.060 3.221 -14.585 1.00 95.00 115 TYR A C 1
ATOM 918 O O . TYR A 1 115 ? -0.850 2.059 -14.228 1.00 95.00 115 TYR A O 1
ATOM 926 N N . ASP A 1 116 ? -0.352 3.795 -15.558 1.00 95.25 116 ASP A N 1
ATOM 927 C CA . ASP A 1 116 ? 0.752 3.142 -16.253 1.00 95.25 116 ASP A CA 1
ATOM 928 C C . ASP A 1 116 ? 1.958 2.897 -15.335 1.00 95.25 116 ASP A C 1
ATOM 930 O O . ASP A 1 116 ? 2.664 1.909 -15.526 1.00 95.25 116 ASP A O 1
ATOM 934 N N . ILE A 1 117 ? 2.164 3.741 -14.318 1.00 95.62 117 ILE A N 1
ATOM 935 C CA . ILE A 1 117 ? 3.222 3.568 -13.314 1.00 95.62 117 ILE A CA 1
ATOM 936 C C . ILE A 1 117 ? 2.980 2.283 -12.528 1.00 95.62 117 ILE A C 1
ATOM 938 O O . ILE A 1 117 ? 3.861 1.426 -12.456 1.00 95.62 117 ILE A O 1
ATOM 942 N N . PHE A 1 118 ? 1.759 2.106 -12.016 1.00 96.12 118 PHE A N 1
ATOM 943 C CA . PHE A 1 118 ? 1.366 0.888 -11.314 1.00 96.12 118 PHE A CA 1
ATOM 944 C C . PHE A 1 118 ? 1.501 -0.340 -12.220 1.00 96.12 118 PHE A C 1
ATOM 946 O O . PHE A 1 118 ? 2.075 -1.349 -11.810 1.00 96.12 118 PHE A O 1
ATOM 953 N N . LYS A 1 119 ? 1.040 -0.249 -13.477 1.00 94.94 119 LYS A N 1
ATOM 954 C CA . LYS A 1 119 ? 1.134 -1.371 -14.422 1.00 94.94 119 LYS A CA 1
ATOM 955 C C . LYS A 1 119 ? 2.578 -1.754 -14.740 1.00 94.94 119 LYS A C 1
ATOM 957 O O . LYS A 1 119 ? 2.872 -2.939 -14.803 1.00 94.94 119 LYS A O 1
ATOM 962 N N . LYS A 1 120 ? 3.490 -0.797 -14.912 1.00 94.44 120 LYS A N 1
ATOM 963 C CA . LYS A 1 120 ? 4.918 -1.089 -15.143 1.00 94.44 120 LYS A CA 1
ATOM 964 C C . LYS A 1 120 ? 5.593 -1.713 -13.922 1.00 94.44 120 LYS A C 1
ATOM 966 O O . LYS A 1 120 ? 6.520 -2.500 -14.082 1.00 94.44 120 LYS A O 1
ATOM 971 N N . LEU A 1 121 ? 5.133 -1.358 -12.726 1.00 94.75 121 LEU A N 1
ATOM 972 C CA . LEU A 1 121 ? 5.725 -1.799 -11.469 1.00 94.75 121 LEU A CA 1
ATOM 973 C C . LEU A 1 121 ? 5.231 -3.180 -11.016 1.00 94.75 121 LEU A C 1
ATOM 975 O O . LEU A 1 121 ? 6.021 -3.979 -10.524 1.00 94.75 121 LEU A O 1
ATOM 979 N N . TYR A 1 122 ? 3.936 -3.459 -11.182 1.00 94.31 122 TYR A N 1
ATOM 980 C CA . TYR A 1 122 ? 3.292 -4.696 -10.724 1.00 94.31 122 TYR A CA 1
ATOM 981 C C . TYR A 1 122 ? 2.860 -5.629 -11.861 1.00 94.31 122 TYR A C 1
ATOM 983 O O . TYR A 1 122 ? 2.519 -6.780 -11.613 1.00 94.31 122 TYR A O 1
ATOM 991 N N . GLY A 1 123 ? 2.820 -5.147 -13.103 1.00 92.94 123 GLY A N 1
ATOM 992 C CA . GLY A 1 123 ? 2.368 -5.914 -14.265 1.00 92.94 123 GLY A CA 1
ATOM 993 C C . GLY A 1 123 ? 0.851 -5.952 -14.475 1.00 92.94 123 GLY A C 1
ATOM 994 O O . GLY A 1 123 ? 0.398 -6.553 -15.442 1.00 92.94 123 GLY A O 1
ATOM 995 N N . LEU A 1 124 ? 0.052 -5.314 -13.611 1.00 92.44 124 LEU A N 1
ATOM 996 C CA . LEU A 1 124 ? -1.420 -5.355 -13.642 1.00 92.44 124 LEU A CA 1
ATOM 997 C C . LEU A 1 124 ? -2.032 -3.959 -13.493 1.00 92.44 124 LEU A C 1
ATOM 999 O O . LEU A 1 124 ? -1.364 -3.028 -13.058 1.00 92.44 124 LEU A O 1
ATOM 1003 N N . ASN A 1 125 ? -3.316 -3.795 -13.827 1.00 92.50 125 ASN A N 1
ATOM 1004 C CA . ASN A 1 125 ? -4.039 -2.562 -13.514 1.00 92.50 125 ASN A CA 1
ATOM 1005 C C . ASN A 1 125 ? -4.401 -2.535 -12.013 1.00 92.50 125 ASN A C 1
ATOM 1007 O O . ASN A 1 125 ? -4.858 -3.555 -11.493 1.00 92.50 125 ASN A O 1
ATOM 1011 N N . PRO A 1 126 ? -4.267 -1.396 -11.307 1.00 93.38 126 PRO A N 1
ATOM 1012 C CA . PRO A 1 126 ? -4.601 -1.327 -9.882 1.00 93.38 126 PRO A CA 1
ATOM 1013 C C . PRO A 1 126 ? -6.069 -1.663 -9.589 1.00 93.38 126 PRO A C 1
ATOM 1015 O O . PRO A 1 126 ? -6.361 -2.194 -8.524 1.00 93.38 126 PRO A O 1
ATOM 1018 N N . LYS A 1 127 ? -6.995 -1.453 -10.537 1.00 90.19 127 LYS A N 1
ATOM 1019 C CA . LYS A 1 127 ? -8.416 -1.814 -10.367 1.00 90.19 127 LYS A CA 1
ATOM 1020 C C . LYS A 1 127 ? -8.658 -3.319 -10.217 1.00 90.19 127 LYS A C 1
ATOM 1022 O O . LYS A 1 127 ? -9.705 -3.718 -9.713 1.00 90.19 127 LYS A O 1
ATOM 1027 N N . ASP A 1 128 ? -7.709 -4.143 -10.651 1.00 88.75 128 ASP A N 1
ATOM 1028 C CA . ASP A 1 128 ? -7.796 -5.600 -10.539 1.00 88.75 128 ASP A CA 1
ATOM 1029 C C . ASP A 1 128 ? -7.318 -6.119 -9.179 1.00 88.75 128 ASP A C 1
ATOM 1031 O O . ASP A 1 128 ? -7.593 -7.259 -8.799 1.00 88.75 128 ASP A O 1
ATOM 1035 N N . ILE A 1 129 ? -6.611 -5.284 -8.426 1.00 89.00 129 ILE A N 1
ATOM 1036 C CA . ILE A 1 129 ? -6.054 -5.629 -7.126 1.00 89.00 129 ILE A CA 1
ATOM 1037 C C . ILE A 1 129 ? -7.142 -5.477 -6.051 1.00 89.00 129 ILE A C 1
ATOM 1039 O O . ILE A 1 129 ? -7.959 -4.560 -6.089 1.00 89.00 129 ILE A O 1
ATOM 1043 N N . GLY A 1 130 ? -7.219 -6.425 -5.112 1.00 77.06 130 GLY A N 1
ATOM 1044 C CA . GLY A 1 130 ? -8.186 -6.427 -4.005 1.00 77.06 130 GLY A CA 1
ATOM 1045 C C . GLY A 1 130 ? -9.600 -6.900 -4.375 1.00 77.06 130 GLY A C 1
ATOM 1046 O O . GLY A 1 130 ? -10.189 -7.707 -3.647 1.00 77.06 130 GLY A O 1
ATOM 1047 N N . LYS A 1 131 ? -10.153 -6.458 -5.513 1.00 74.88 131 LYS A N 1
ATOM 1048 C CA . LYS A 1 131 ? -11.455 -6.949 -6.012 1.00 74.88 131 LYS A CA 1
ATOM 1049 C C . LYS A 1 131 ? -11.318 -8.297 -6.718 1.00 74.88 131 LYS A C 1
ATOM 1051 O O . LYS A 1 131 ? -11.970 -9.251 -6.302 1.00 74.88 131 LYS A O 1
ATOM 1056 N N . ASN A 1 132 ? -10.437 -8.382 -7.716 1.00 78.12 132 ASN A N 1
ATOM 1057 C CA . ASN A 1 132 ? -10.277 -9.583 -8.546 1.00 78.12 132 ASN A CA 1
ATOM 1058 C C . ASN A 1 132 ? -9.144 -10.487 -8.038 1.00 78.12 132 ASN A C 1
ATOM 1060 O O . ASN A 1 132 ? -9.184 -11.701 -8.216 1.00 78.12 132 ASN A O 1
ATOM 1064 N N . ILE A 1 133 ? -8.147 -9.908 -7.364 1.00 82.31 133 ILE A N 1
ATOM 1065 C CA . ILE A 1 133 ? -6.978 -10.628 -6.852 1.00 82.31 133 ILE A CA 1
ATOM 1066 C C . ILE A 1 133 ? -6.929 -10.492 -5.332 1.00 82.31 133 ILE A C 1
ATOM 1068 O O . ILE A 1 133 ? -6.577 -9.439 -4.800 1.00 82.31 133 ILE A O 1
ATOM 1072 N N . ARG A 1 134 ? -7.297 -11.580 -4.643 1.00 78.31 134 ARG A N 1
ATOM 1073 C CA . ARG A 1 134 ? -7.295 -11.696 -3.170 1.00 78.31 134 ARG A CA 1
ATOM 1074 C C . ARG A 1 134 ? -6.369 -12.780 -2.627 1.00 78.31 134 ARG A C 1
ATOM 1076 O O . ARG A 1 134 ? -6.189 -12.875 -1.420 1.00 78.31 134 ARG A O 1
ATOM 1083 N N . CYS A 1 135 ? -5.808 -13.615 -3.500 1.00 87.69 135 CYS A N 1
ATOM 1084 C CA . CYS A 1 135 ? -4.868 -14.650 -3.089 1.00 87.69 135 CYS A CA 1
ATOM 1085 C C . CYS A 1 135 ? -3.599 -13.993 -2.529 1.00 87.69 135 CYS A C 1
ATOM 1087 O O . CYS A 1 135 ? -2.907 -13.280 -3.259 1.00 87.69 135 CYS A O 1
ATOM 1089 N N . TYR A 1 136 ? -3.302 -14.237 -1.250 1.00 88.00 136 TYR A N 1
ATOM 1090 C CA . TYR A 1 136 ? -2.138 -13.659 -0.575 1.00 88.00 136 TYR A CA 1
ATOM 1091 C C . TYR A 1 136 ? -0.826 -14.020 -1.270 1.00 88.00 136 TYR A C 1
ATOM 1093 O O . TYR A 1 136 ? -0.005 -13.132 -1.465 1.00 88.00 136 TYR A O 1
ATOM 1101 N N . ASP A 1 137 ? -0.677 -15.257 -1.751 1.00 90.31 137 ASP A N 1
ATOM 1102 C CA . ASP A 1 137 ? 0.524 -15.683 -2.483 1.00 90.31 137 ASP A CA 1
ATOM 1103 C C . ASP A 1 137 ? 0.721 -14.874 -3.769 1.00 90.31 137 ASP A C 1
ATOM 1105 O O . ASP A 1 137 ? 1.835 -14.499 -4.120 1.00 90.31 137 ASP A O 1
ATOM 1109 N N . THR A 1 138 ? -0.373 -14.547 -4.465 1.00 91.06 138 THR A N 1
ATOM 1110 C CA . THR A 1 138 ? -0.303 -13.686 -5.651 1.00 91.06 138 THR A CA 1
ATOM 1111 C C . THR A 1 138 ? 0.132 -12.276 -5.269 1.00 91.06 138 THR A C 1
ATOM 1113 O O . THR A 1 138 ? 1.020 -11.724 -5.908 1.00 91.06 138 THR A O 1
ATOM 1116 N N . ILE A 1 139 ? -0.462 -11.696 -4.222 1.00 92.88 139 ILE A N 1
ATOM 1117 C CA . ILE A 1 139 ? -0.087 -10.361 -3.741 1.00 92.88 139 ILE A CA 1
ATOM 1118 C C . ILE A 1 139 ? 1.379 -10.325 -3.302 1.00 92.88 139 ILE A C 1
ATOM 1120 O O . ILE A 1 139 ? 2.079 -9.367 -3.620 1.00 92.88 139 ILE A O 1
ATOM 1124 N N . ASP A 1 140 ? 1.861 -11.365 -2.629 1.00 92.25 140 ASP A N 1
ATOM 1125 C CA . ASP A 1 140 ? 3.249 -11.444 -2.190 1.00 92.25 140 ASP A CA 1
ATOM 1126 C C . ASP A 1 140 ? 4.217 -11.521 -3.378 1.00 92.25 140 ASP A C 1
ATOM 1128 O O . ASP A 1 140 ? 5.172 -10.748 -3.449 1.00 92.25 140 ASP A O 1
ATOM 1132 N N . ILE A 1 141 ? 3.909 -12.342 -4.389 1.00 91.44 141 ILE A N 1
ATOM 1133 C CA . ILE A 1 141 ? 4.677 -12.393 -5.642 1.00 91.44 141 ILE A CA 1
ATOM 1134 C C . ILE A 1 141 ? 4.722 -11.015 -6.324 1.00 91.44 141 ILE A C 1
ATOM 1136 O O . ILE A 1 141 ? 5.784 -10.591 -6.785 1.00 91.44 141 ILE A O 1
ATOM 1140 N N . LEU A 1 142 ? 3.597 -10.293 -6.366 1.00 93.31 142 LEU A N 1
ATOM 1141 C CA . LEU A 1 142 ? 3.530 -8.940 -6.932 1.00 93.31 142 LEU A CA 1
ATOM 1142 C C . LEU A 1 142 ? 4.369 -7.937 -6.123 1.00 93.31 142 LEU A C 1
ATOM 1144 O O . LEU A 1 142 ? 5.087 -7.125 -6.707 1.00 93.31 142 LEU A O 1
ATOM 1148 N N . ASN A 1 143 ? 4.317 -8.003 -4.791 1.00 93.94 143 ASN A N 1
ATOM 1149 C CA . ASN A 1 143 ? 5.109 -7.148 -3.904 1.00 93.94 143 ASN A CA 1
ATOM 1150 C C . ASN A 1 143 ? 6.606 -7.391 -4.082 1.00 93.94 143 ASN A C 1
ATOM 1152 O O . ASN A 1 143 ? 7.382 -6.438 -4.195 1.00 93.94 143 ASN A O 1
ATOM 1156 N N . GLN A 1 144 ? 7.013 -8.660 -4.139 1.00 90.62 144 GLN A N 1
ATOM 1157 C CA . GLN A 1 144 ? 8.395 -9.038 -4.399 1.00 90.62 144 GLN A CA 1
ATOM 1158 C C . GLN A 1 144 ? 8.835 -8.511 -5.764 1.00 90.62 144 GLN A C 1
ATOM 1160 O O . GLN A 1 144 ? 9.844 -7.811 -5.834 1.00 90.62 144 GLN A O 1
ATOM 1165 N N . HIS A 1 145 ? 8.056 -8.752 -6.821 1.00 91.06 145 HIS A N 1
ATOM 1166 C CA . HIS A 1 145 ? 8.361 -8.250 -8.159 1.00 91.06 145 HIS A CA 1
ATOM 1167 C C . HIS A 1 145 ? 8.584 -6.735 -8.178 1.00 91.06 145 HIS A C 1
ATOM 1169 O O . HIS A 1 145 ? 9.642 -6.278 -8.610 1.00 91.06 145 HIS A O 1
ATOM 1175 N N . ALA A 1 146 ? 7.638 -5.964 -7.641 1.00 93.81 146 ALA A N 1
ATOM 1176 C CA . ALA A 1 146 ? 7.734 -4.510 -7.591 1.00 93.81 146 ALA A CA 1
ATOM 1177 C C . ALA A 1 146 ? 8.943 -4.023 -6.785 1.00 93.81 146 ALA A C 1
ATOM 1179 O O . ALA A 1 146 ? 9.608 -3.070 -7.188 1.00 93.81 146 ALA A O 1
ATOM 1180 N N . THR A 1 147 ? 9.261 -4.690 -5.671 1.00 92.31 147 THR A N 1
ATOM 1181 C CA . THR A 1 147 ? 10.449 -4.377 -4.860 1.00 92.31 147 THR A CA 1
ATOM 1182 C C . THR A 1 147 ? 11.721 -4.474 -5.693 1.00 92.31 147 THR A C 1
ATOM 1184 O O . THR A 1 147 ? 12.551 -3.572 -5.659 1.00 92.31 147 THR A O 1
ATOM 1187 N N . HIS A 1 148 ? 11.852 -5.531 -6.489 1.00 87.88 148 HIS A N 1
ATOM 1188 C CA . HIS A 1 148 ? 13.029 -5.750 -7.325 1.00 87.88 148 HIS A CA 1
ATOM 1189 C C . HIS A 1 148 ? 13.045 -4.848 -8.561 1.00 87.88 148 HIS A C 1
ATOM 1191 O O . HIS A 1 148 ? 14.094 -4.336 -8.935 1.00 87.88 148 HIS A O 1
ATOM 1197 N N . VAL A 1 149 ? 11.892 -4.606 -9.191 1.00 89.38 149 VAL A N 1
ATOM 1198 C CA . VAL A 1 149 ? 11.773 -3.664 -10.316 1.00 89.38 149 VAL A CA 1
ATOM 1199 C C . VAL A 1 149 ? 12.176 -2.247 -9.892 1.00 89.38 149 VAL A C 1
ATOM 1201 O O . VAL A 1 149 ? 12.788 -1.521 -10.678 1.00 89.38 149 VAL A O 1
ATOM 1204 N N . ALA A 1 150 ? 11.868 -1.870 -8.649 1.00 91.19 150 ALA A N 1
ATOM 1205 C CA . ALA A 1 150 ? 12.255 -0.595 -8.059 1.00 91.19 150 ALA A CA 1
ATOM 1206 C C . ALA A 1 150 ? 13.688 -0.567 -7.496 1.00 91.19 150 ALA A C 1
ATOM 1208 O O . ALA A 1 150 ? 14.202 0.523 -7.248 1.00 91.19 150 ALA A O 1
ATOM 1209 N N . ALA A 1 151 ? 14.349 -1.712 -7.314 1.00 88.38 151 ALA A N 1
ATOM 1210 C CA . ALA A 1 151 ? 15.707 -1.786 -6.782 1.00 88.38 151 ALA A CA 1
ATOM 1211 C C . ALA A 1 151 ? 16.773 -1.364 -7.811 1.00 88.38 151 ALA A C 1
ATOM 1213 O O . ALA A 1 151 ? 16.557 -1.381 -9.027 1.00 88.38 151 ALA A O 1
ATOM 1214 N N . ASP A 1 152 ? 17.949 -0.962 -7.322 1.00 81.00 152 ASP A N 1
ATOM 1215 C CA . ASP A 1 152 ? 19.105 -0.616 -8.164 1.00 81.00 152 ASP A CA 1
ATOM 1216 C C . ASP A 1 152 ? 19.819 -1.851 -8.721 1.00 81.00 152 ASP A C 1
ATOM 1218 O O . ASP A 1 152 ? 20.236 -1.834 -9.879 1.00 81.00 152 ASP A O 1
ATOM 1222 N N . SER A 1 153 ? 19.889 -2.941 -7.951 1.00 76.00 153 SER A N 1
ATOM 1223 C CA . SER A 1 153 ? 20.325 -4.254 -8.428 1.00 76.00 153 SER A CA 1
ATOM 1224 C C . SER A 1 153 ? 19.117 -5.124 -8.779 1.00 76.00 15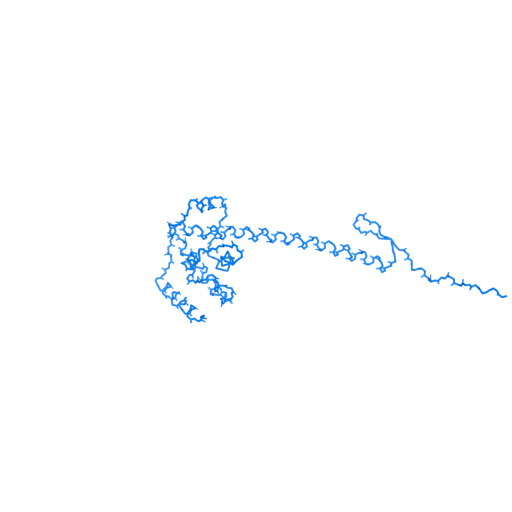3 SER A C 1
ATOM 1226 O O . SER A 1 153 ? 18.200 -5.305 -7.977 1.00 76.00 153 SER A O 1
ATOM 1228 N N . ARG A 1 154 ? 19.101 -5.677 -9.997 1.00 65.19 154 ARG A N 1
ATOM 1229 C CA . ARG A 1 154 ? 18.116 -6.693 -10.394 1.00 65.19 154 ARG A CA 1
ATOM 1230 C C . ARG A 1 154 ? 18.675 -8.079 -10.111 1.00 65.19 154 ARG A C 1
ATOM 1232 O O . ARG A 1 154 ? 19.356 -8.653 -10.954 1.00 65.19 154 ARG A O 1
ATOM 1239 N N . ASP A 1 155 ? 18.329 -8.627 -8.955 1.00 68.00 155 ASP A N 1
ATOM 1240 C CA . ASP A 1 155 ? 18.749 -9.971 -8.549 1.00 68.00 155 ASP A CA 1
ATOM 1241 C C . ASP A 1 155 ? 17.717 -11.042 -8.949 1.00 68.00 155 ASP A C 1
ATOM 1243 O O . ASP A 1 155 ? 17.288 -11.856 -8.134 1.00 68.00 155 ASP A O 1
ATOM 1247 N N . TYR A 1 156 ? 17.298 -11.057 -10.222 1.00 72.38 156 TYR A N 1
ATOM 1248 C CA . TYR A 1 156 ? 16.424 -12.111 -10.748 1.00 72.38 156 TYR A CA 1
ATOM 1249 C C . TYR A 1 156 ? 17.117 -13.025 -11.747 1.00 72.38 156 TYR A C 1
ATOM 1251 O O . TYR A 1 156 ? 17.904 -12.614 -12.596 1.00 72.38 156 TYR A O 1
ATOM 1259 N N . THR A 1 157 ? 16.738 -14.303 -11.694 1.00 77.69 157 THR A N 1
ATOM 1260 C CA . THR A 1 157 ? 17.069 -15.238 -12.767 1.00 77.69 157 THR A CA 1
ATOM 1261 C C . THR A 1 157 ? 16.122 -15.011 -13.954 1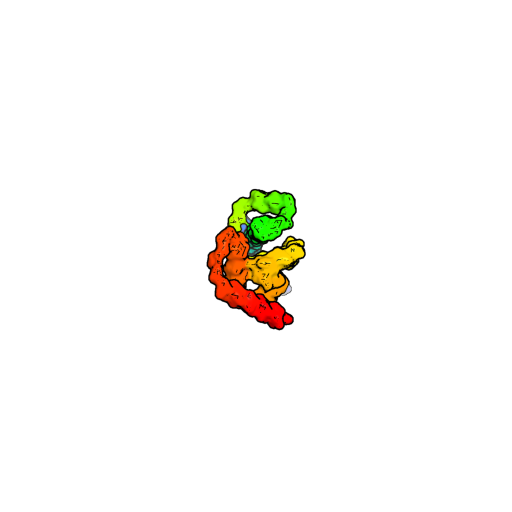.00 77.69 157 THR A C 1
ATOM 1263 O O . THR A 1 157 ? 14.917 -14.845 -13.741 1.00 77.69 157 THR A O 1
ATOM 1266 N N . PRO A 1 158 ? 16.592 -15.115 -15.211 1.00 84.50 158 PRO A N 1
ATOM 1267 C CA . PRO A 1 158 ? 15.728 -15.009 -16.395 1.00 84.50 158 PRO A CA 1
ATOM 1268 C C . PRO A 1 158 ? 14.527 -15.973 -16.383 1.00 84.50 158 PRO A C 1
ATOM 1270 O O . PRO A 1 158 ? 13.477 -15.711 -16.970 1.00 84.50 158 PRO A O 1
ATOM 1273 N N . LYS A 1 159 ? 14.661 -17.113 -15.688 1.00 87.75 159 LYS A N 1
ATOM 1274 C CA . LYS A 1 159 ? 13.579 -18.087 -15.503 1.00 87.75 159 LYS A CA 1
ATOM 1275 C C . LYS A 1 159 ? 12.437 -17.523 -14.657 1.00 87.75 159 LYS A C 1
ATOM 1277 O O . LYS A 1 159 ? 11.282 -17.771 -14.996 1.00 87.75 159 LYS A O 1
ATOM 1282 N N . PHE A 1 160 ? 12.749 -16.802 -13.577 1.00 85.19 160 PHE A N 1
ATOM 1283 C CA . PHE A 1 160 ? 11.735 -16.173 -12.733 1.00 85.19 160 PHE A CA 1
ATOM 1284 C C . PHE A 1 160 ? 10.935 -15.145 -13.535 1.00 85.19 160 PHE A C 1
ATOM 1286 O O . PHE A 1 160 ? 9.714 -15.256 -13.590 1.00 85.19 160 PHE A O 1
ATOM 1293 N N . GLU A 1 161 ? 11.611 -14.230 -14.239 1.00 84.38 161 GLU A N 1
ATOM 1294 C CA . GLU A 1 161 ? 10.949 -13.203 -15.058 1.00 84.38 161 GLU A CA 1
ATOM 1295 C C . GLU A 1 161 ? 10.019 -13.824 -16.106 1.00 84.38 161 GLU A C 1
ATOM 1297 O O . GLU A 1 161 ? 8.860 -13.432 -16.228 1.00 84.38 161 GLU A O 1
ATOM 1302 N N . LYS A 1 162 ? 10.481 -14.868 -16.807 1.00 89.88 162 LYS A N 1
ATOM 1303 C CA . LYS A 1 162 ? 9.665 -15.581 -17.798 1.00 89.88 162 LYS A CA 1
ATOM 1304 C C . LYS A 1 162 ? 8.419 -16.232 -17.189 1.00 89.88 162 LYS A C 1
ATOM 1306 O O . LYS A 1 162 ? 7.351 -16.212 -17.802 1.00 89.88 162 LYS A O 1
ATOM 1311 N N . LEU A 1 163 ? 8.550 -16.866 -16.022 1.00 91.44 163 LEU A N 1
ATOM 1312 C CA . LEU A 1 163 ? 7.420 -17.510 -15.345 1.00 91.44 163 LEU A CA 1
ATOM 1313 C C . LEU A 1 163 ? 6.430 -16.480 -14.806 1.00 91.44 163 LEU A C 1
ATOM 1315 O O . LEU A 1 163 ? 5.225 -16.678 -14.956 1.00 91.44 163 LEU A O 1
ATOM 1319 N N . LEU A 1 164 ? 6.931 -15.385 -14.237 1.00 88.44 164 LEU A N 1
ATOM 1320 C CA . LEU A 1 164 ? 6.108 -14.291 -13.747 1.00 88.44 164 LEU A CA 1
ATOM 1321 C C . LEU A 1 164 ? 5.333 -13.629 -14.888 1.00 88.44 164 LEU A C 1
ATOM 1323 O O . LEU A 1 164 ? 4.123 -13.476 -14.785 1.00 88.44 164 LEU A O 1
ATOM 1327 N N . GLN A 1 165 ? 5.991 -13.323 -16.006 1.00 90.19 165 GLN A N 1
ATOM 1328 C CA . GLN A 1 165 ? 5.334 -12.754 -17.183 1.00 90.19 165 GLN A CA 1
ATOM 1329 C C . GLN A 1 165 ? 4.189 -13.654 -17.673 1.00 90.19 165 GLN A C 1
ATOM 1331 O O . GLN A 1 165 ? 3.059 -13.200 -17.843 1.00 90.19 165 GLN A O 1
ATOM 1336 N N . LYS A 1 166 ? 4.445 -14.963 -17.792 1.00 92.94 166 LYS A N 1
ATOM 1337 C CA . LYS A 1 166 ? 3.419 -15.947 -18.172 1.00 92.94 166 LYS A CA 1
ATOM 1338 C C . LYS A 1 166 ? 2.264 -16.016 -17.166 1.00 92.94 166 LYS A C 1
ATOM 1340 O O . LYS A 1 166 ? 1.123 -16.282 -17.545 1.00 92.94 166 LYS A O 1
ATOM 1345 N N . PHE A 1 167 ? 2.553 -15.846 -15.880 1.00 90.25 167 PHE A N 1
ATOM 1346 C CA . PHE A 1 167 ? 1.542 -15.807 -14.828 1.00 90.25 167 PHE A CA 1
ATOM 1347 C C . PHE A 1 167 ? 0.663 -14.554 -14.937 1.00 90.25 167 PHE A C 1
ATOM 1349 O O . PHE A 1 167 ? -0.561 -14.673 -14.918 1.00 90.25 167 PHE A O 1
ATOM 1356 N N . LEU A 1 168 ? 1.267 -13.381 -15.137 1.00 89.12 168 LEU A N 1
ATOM 1357 C CA . LEU A 1 168 ? 0.561 -12.109 -15.305 1.00 89.12 168 LEU A CA 1
ATOM 1358 C C . LEU A 1 168 ? -0.347 -12.113 -16.541 1.00 89.12 168 LEU A C 1
ATOM 1360 O O . LEU A 1 168 ? -1.506 -11.720 -16.447 1.00 89.12 168 LEU A O 1
ATOM 1364 N N . GLU A 1 169 ? 0.133 -12.645 -17.667 1.00 90.12 169 GLU A N 1
ATOM 1365 C CA . GLU A 1 169 ? -0.664 -12.811 -18.892 1.00 90.12 169 GLU A CA 1
ATOM 1366 C C . GLU A 1 169 ? -1.905 -13.679 -18.661 1.00 90.12 169 GLU A C 1
ATOM 1368 O O . GLU A 1 169 ? -2.998 -13.351 -19.120 1.00 90.12 169 GLU A O 1
ATOM 1373 N N . LYS A 1 170 ? -1.761 -14.776 -17.905 1.00 89.75 170 LYS A N 1
ATOM 1374 C CA . LYS A 1 170 ? -2.894 -15.637 -17.544 1.00 89.75 170 LYS A CA 1
ATOM 1375 C C . LYS A 1 170 ? -3.898 -14.928 -16.642 1.00 89.75 170 LYS A C 1
ATOM 1377 O O . LYS A 1 170 ? -5.092 -15.151 -16.804 1.00 89.75 170 LYS A O 1
ATOM 1382 N N . ILE A 1 171 ? -3.429 -14.100 -15.709 1.00 85.88 171 ILE A N 1
ATOM 1383 C CA . ILE A 1 171 ? -4.303 -13.286 -14.858 1.00 85.88 171 ILE A CA 1
ATOM 1384 C C . ILE A 1 171 ? -5.053 -12.247 -15.691 1.00 85.88 171 ILE A C 1
ATOM 1386 O O . ILE A 1 171 ? -6.249 -12.072 -15.490 1.00 85.88 171 ILE A O 1
ATOM 1390 N N . GLU A 1 172 ? -4.381 -11.545 -16.607 1.00 83.88 172 GLU A N 1
ATOM 1391 C CA . GLU A 1 172 ? -5.042 -10.556 -17.466 1.00 83.88 172 GLU A CA 1
ATOM 1392 C C . GLU A 1 172 ? -6.074 -11.200 -18.400 1.00 83.88 172 GLU A C 1
ATOM 1394 O O . GLU A 1 172 ? -7.145 -10.631 -18.573 1.00 83.88 172 GLU A O 1
ATOM 1399 N N . ALA A 1 173 ? -5.795 -12.390 -18.940 1.00 84.88 173 ALA A N 1
ATOM 1400 C CA . ALA A 1 173 ? -6.711 -13.108 -19.829 1.00 84.88 173 ALA A CA 1
ATOM 1401 C C . ALA A 1 173 ? -7.925 -13.745 -19.125 1.00 84.88 173 ALA A C 1
ATOM 1403 O O . ALA A 1 173 ? -8.876 -14.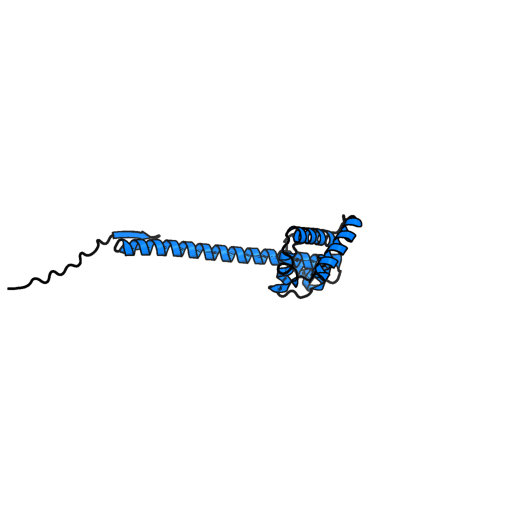133 -19.796 1.00 84.88 173 ALA A O 1
ATOM 1404 N N . ALA A 1 174 ? -7.881 -13.909 -17.800 1.00 79.06 174 ALA A N 1
ATOM 1405 C CA . ALA A 1 174 ? -8.958 -14.518 -17.015 1.00 79.06 174 ALA A CA 1
ATOM 1406 C C . ALA A 1 174 ? -10.001 -13.505 -16.497 1.00 79.06 174 ALA A C 1
ATOM 1408 O O . ALA A 1 174 ? -10.903 -13.898 -15.756 1.00 79.06 174 ALA A O 1
ATOM 1409 N N . LYS A 1 175 ? -9.850 -12.222 -16.842 1.00 63.84 175 LYS A N 1
ATOM 1410 C CA . LYS A 1 175 ? -10.771 -11.126 -16.503 1.00 63.84 175 LYS A CA 1
ATOM 1411 C C . LYS A 1 175 ? -11.849 -10.975 -17.567 1.00 63.84 175 LYS A C 1
ATOM 1413 O O . LYS A 1 175 ? -12.984 -10.635 -17.173 1.00 63.84 175 LYS A O 1
#

Organism: Petromyces alliaceus (NCBI:txid209559)

Secondary structure (DSSP, 8-state):
----------PPPPEEEEETTEEEEE-HHHHHHHHHHHHHHHHHHHHHHHHHHHHHHHHHHHHHHHHHHHHHHHHHH----HHHHHHHHH------S--HHHHHHHHHTS----HHHHHHHHSS-GGGBTTTB--HHHHHHHHHHHHHHHSSS----HHHHHHHHHHHHHHHHT-

pLDDT: mean 86.2, std 12.34, range [38.03, 97.31]